Protein AF-A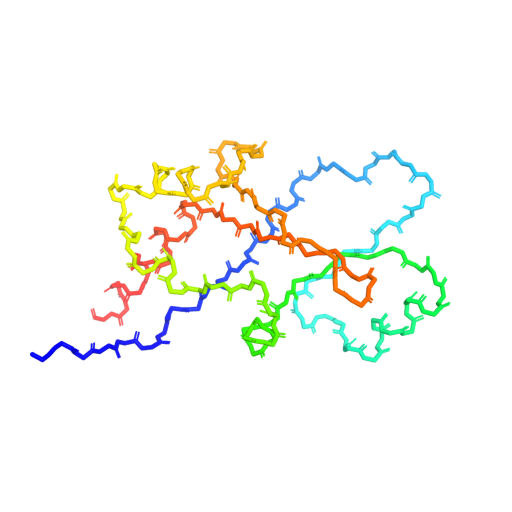0A533MMM5-F1 (afdb_monomer_lite)

Foldseek 3Di:
DDDDDPPPPPPQDPPPPDDPPDDPADEAEDEPPRDDPVRVVVCVVVVHHYDYDDDPVVQVVQPQDDPVLCVPADLVCNVVSVVVVPWDDPDPFKTWDWSQADPNDTDIDIDGSVVSVVVVVVVVVVD

Secondary structure (DSSP, 8-state):
-----------------S---SSSS--EEE-TTSS-HHHHHHHHHTT--EEEPPPTTTSTT-TT--SGGGTT--TTTHHHHHHHTTPEE-SSS-EEEEEEEETTEEEEEEE-HHHHHHHHHHHHTT-

Sequence (127 aa):
MSQFCPTTSYRFTFSLKTSLHYLGIETLVFDRGMVSDDNLKHLELKKYKYITALDKNQIPNLQNINIERFESINEENMTGQILKMGFKKYDDTTYYEKLGTVDGRRYVMIFNPEMLIGQRKSHKDLI

Radius of gyration: 16.57 Å; chains: 1; bounding box: 33×32×56 Å

pLDDT: mean 70.95, std 20.81, range [22.75, 92.06]

Structure (mmCIF, N/CA/C/O backbone):
data_AF-A0A533MMM5-F1
#
_entry.id   AF-A0A533MMM5-F1
#
loop_
_atom_site.group_PDB
_atom_site.id
_atom_site.type_symbol
_atom_site.label_atom_id
_atom_site.label_alt_id
_atom_site.label_comp_id
_atom_site.label_asym_id
_atom_site.label_entity_id
_atom_site.label_seq_id
_atom_site.pdbx_PDB_ins_code
_atom_site.Cartn_x
_atom_site.Cartn_y
_atom_site.Cartn_z
_atom_site.occupancy
_atom_site.B_iso_or_equiv
_atom_site.auth_seq_id
_atom_site.auth_comp_id
_atom_site.auth_asym_id
_atom_site.auth_atom_id
_atom_site.pdbx_PDB_model_num
ATOM 1 N N . MET A 1 1 ? -6.815 -7.792 -35.552 1.00 27.12 1 MET A N 1
ATOM 2 C CA . MET A 1 1 ? -7.708 -8.079 -34.410 1.00 27.12 1 MET A CA 1
ATOM 3 C C . MET A 1 1 ? -6.929 -8.963 -33.451 1.00 27.12 1 MET A C 1
ATOM 5 O O . MET A 1 1 ? -6.798 -10.144 -33.735 1.00 27.12 1 MET A O 1
ATOM 9 N N . SER A 1 2 ? -6.292 -8.398 -32.419 1.00 24.19 2 SER A N 1
ATOM 10 C CA . SER A 1 2 ? -5.591 -9.205 -31.413 1.00 24.19 2 SER A CA 1
ATOM 11 C C . SER A 1 2 ? -6.516 -9.445 -30.225 1.00 24.19 2 SER A C 1
ATOM 13 O O . SER A 1 2 ? -7.173 -8.541 -29.714 1.00 24.19 2 SER A O 1
ATOM 15 N N . GLN A 1 3 ? -6.616 -10.715 -29.864 1.00 22.75 3 GLN A N 1
ATOM 16 C CA . GLN A 1 3 ? -7.469 -11.246 -28.820 1.00 22.75 3 GLN A CA 1
ATOM 17 C C . GLN A 1 3 ? -6.829 -10.899 -27.470 1.00 22.75 3 GLN A C 1
ATOM 19 O O . GLN A 1 3 ? -5.732 -11.354 -27.150 1.00 22.75 3 GLN A O 1
ATOM 24 N N . PHE A 1 4 ? -7.480 -10.014 -26.720 1.00 24.86 4 PHE A N 1
ATOM 25 C CA . PHE A 1 4 ? -7.051 -9.578 -25.395 1.00 24.86 4 PHE A CA 1
ATOM 26 C C . PHE A 1 4 ? -7.236 -10.748 -24.418 1.00 24.86 4 PHE A C 1
ATOM 28 O O . PHE A 1 4 ? -8.361 -11.191 -24.196 1.00 24.86 4 PHE A O 1
ATOM 35 N N . CYS A 1 5 ? -6.143 -11.282 -23.870 1.00 23.19 5 CYS A N 1
ATOM 36 C CA . CYS A 1 5 ? -6.184 -12.343 -22.864 1.00 23.19 5 CYS A CA 1
ATOM 37 C C . CYS A 1 5 ? -6.379 -11.689 -21.476 1.00 23.19 5 CYS A C 1
ATOM 39 O O . CYS A 1 5 ? -5.487 -10.971 -21.019 1.00 23.19 5 CYS A O 1
ATOM 41 N N . PRO A 1 6 ? -7.529 -11.859 -20.796 1.00 26.17 6 PRO A N 1
ATOM 42 C CA . PRO A 1 6 ? -7.920 -11.042 -19.638 1.00 26.17 6 PRO A CA 1
ATOM 43 C C . PRO A 1 6 ? -7.293 -11.487 -18.295 1.00 26.17 6 PRO A C 1
ATOM 45 O O . PRO A 1 6 ? -7.747 -11.085 -17.219 1.00 26.17 6 PRO A O 1
ATOM 48 N N . THR A 1 7 ? -6.236 -12.300 -18.324 1.00 25.23 7 THR A N 1
ATOM 49 C CA . THR A 1 7 ? -5.626 -12.959 -17.153 1.00 25.23 7 THR A CA 1
ATOM 50 C C . THR A 1 7 ? -4.419 -12.236 -16.548 1.00 25.23 7 THR A C 1
ATOM 52 O O . THR A 1 7 ? -3.606 -12.858 -15.867 1.00 25.23 7 THR A O 1
ATOM 55 N N . THR A 1 8 ? -4.304 -10.913 -16.690 1.00 30.28 8 THR A N 1
ATOM 56 C CA . THR A 1 8 ? -3.342 -10.144 -15.879 1.00 30.28 8 THR A CA 1
ATOM 57 C C . THR A 1 8 ? -3.905 -9.991 -14.467 1.00 30.28 8 THR A C 1
ATOM 59 O O . THR A 1 8 ? -4.628 -9.049 -14.131 1.00 30.28 8 THR A O 1
ATOM 62 N N . SER A 1 9 ? -3.644 -10.991 -13.631 1.00 27.67 9 SER A N 1
ATOM 63 C CA . SER A 1 9 ? -3.889 -10.909 -12.199 1.00 27.67 9 SER A CA 1
ATOM 64 C C . SER A 1 9 ? -2.789 -10.032 -11.606 1.00 27.67 9 SER A C 1
ATOM 66 O O . SER A 1 9 ? -1.682 -10.511 -11.391 1.00 27.67 9 SER A O 1
ATOM 68 N N . TYR A 1 10 ? -3.070 -8.747 -11.369 1.00 34.56 10 TYR A N 1
ATOM 69 C CA . TYR A 1 10 ? -2.180 -7.871 -10.603 1.00 34.56 10 TYR A CA 1
ATOM 70 C C . TYR A 1 10 ? -2.053 -8.442 -9.188 1.00 34.56 10 TYR A C 1
ATOM 72 O O . TYR A 1 10 ? -2.866 -8.172 -8.305 1.00 34.56 10 TYR A O 1
ATOM 80 N N . ARG A 1 11 ? -1.075 -9.323 -8.977 1.00 29.41 11 ARG A N 1
ATOM 81 C CA . ARG A 1 11 ? -0.768 -9.861 -7.654 1.00 29.41 11 ARG A CA 1
ATOM 82 C C . ARG A 1 11 ? 0.045 -8.789 -6.938 1.00 29.41 11 ARG A C 1
ATOM 84 O O . ARG A 1 11 ? 1.268 -8.747 -7.065 1.00 29.41 11 ARG A O 1
ATOM 91 N N . PHE A 1 12 ? -0.649 -7.896 -6.234 1.00 34.09 12 PHE A N 1
ATOM 92 C CA . PHE A 1 12 ? -0.048 -6.959 -5.286 1.00 34.09 12 PHE A CA 1
ATOM 93 C C . PHE A 1 12 ? 0.564 -7.770 -4.149 1.00 34.09 12 PHE A C 1
ATOM 95 O O . PHE A 1 12 ? -0.076 -8.051 -3.141 1.00 34.09 12 PHE A O 1
ATOM 102 N N . THR A 1 13 ? 1.789 -8.235 -4.355 1.00 28.78 13 THR A N 1
ATOM 103 C CA . THR A 1 13 ? 2.500 -9.012 -3.348 1.00 28.78 13 THR A CA 1
ATOM 104 C C . THR A 1 13 ? 3.262 -8.003 -2.513 1.00 28.78 13 THR A C 1
ATOM 106 O O . THR A 1 13 ? 4.254 -7.426 -2.955 1.00 28.78 13 THR A O 1
ATOM 109 N N . PHE A 1 14 ? 2.737 -7.711 -1.328 1.00 33.12 14 PHE A N 1
ATOM 110 C CA . PHE A 1 14 ? 3.430 -6.878 -0.359 1.00 33.12 14 PHE A CA 1
ATOM 111 C C . PHE A 1 14 ? 4.605 -7.687 0.200 1.00 33.12 14 PHE A C 1
ATOM 113 O O . PHE A 1 14 ? 4.434 -8.512 1.093 1.00 33.12 14 PHE A O 1
ATOM 120 N N . SER A 1 15 ? 5.812 -7.445 -0.313 1.00 29.55 15 SER A N 1
ATOM 121 C CA . SER A 1 15 ? 7.041 -7.828 0.386 1.00 29.55 15 SER A CA 1
ATOM 122 C C . SER A 1 15 ? 7.255 -6.846 1.540 1.00 29.55 15 SER A C 1
ATOM 124 O O . SER A 1 15 ? 8.007 -5.882 1.434 1.00 29.55 15 SER A O 1
ATOM 126 N N . LEU A 1 16 ? 6.544 -7.045 2.652 1.00 36.72 16 LEU A N 1
ATOM 127 C CA . LEU A 1 16 ? 6.821 -6.341 3.907 1.00 36.72 16 LEU A CA 1
ATOM 128 C C . LEU A 1 16 ? 8.000 -7.031 4.600 1.00 36.72 16 LEU A C 1
ATOM 130 O O . LEU A 1 16 ? 7.846 -7.696 5.625 1.00 36.72 16 LEU A O 1
ATOM 134 N N . LYS A 1 17 ? 9.203 -6.890 4.033 1.00 32.41 17 LYS A N 1
ATOM 135 C CA . LYS A 1 17 ? 10.421 -7.246 4.760 1.00 32.41 17 LYS A CA 1
ATOM 136 C C . LYS A 1 17 ? 10.660 -6.175 5.828 1.00 32.41 17 LYS A C 1
ATOM 138 O O . LYS A 1 17 ? 11.147 -5.089 5.546 1.00 32.41 17 LYS A O 1
ATOM 143 N N . THR A 1 18 ? 10.284 -6.515 7.061 1.00 40.88 18 THR A N 1
ATOM 144 C CA . THR A 1 18 ? 10.910 -6.040 8.308 1.00 40.88 18 THR A CA 1
ATOM 145 C C . THR A 1 18 ? 11.109 -4.526 8.443 1.00 40.88 18 THR A C 1
ATOM 147 O O . THR A 1 18 ? 12.218 -4.026 8.306 1.00 40.88 18 THR A O 1
ATOM 150 N N . SER A 1 19 ? 10.058 -3.804 8.837 1.00 35.44 19 SER A N 1
ATOM 151 C CA . SER A 1 19 ? 10.206 -2.555 9.604 1.00 35.44 19 SER A CA 1
ATOM 152 C C . SER A 1 19 ? 8.916 -2.234 10.366 1.00 35.44 19 SER A C 1
ATOM 154 O O . SER A 1 19 ? 8.248 -1.238 10.103 1.00 35.44 19 SER A O 1
ATOM 156 N N . LEU A 1 20 ? 8.526 -3.115 11.288 1.00 39.03 20 LEU A N 1
ATOM 157 C CA . LEU A 1 20 ? 7.364 -2.925 12.169 1.00 39.03 20 LEU A CA 1
ATOM 158 C C . LEU A 1 20 ? 7.684 -3.309 13.622 1.00 39.03 20 LEU A C 1
ATOM 160 O O . LEU A 1 20 ? 6.834 -3.787 14.361 1.00 39.03 20 LEU A O 1
ATOM 164 N N . HIS A 1 21 ? 8.926 -3.070 14.040 1.00 35.47 21 HIS A N 1
ATOM 165 C CA . HIS A 1 21 ? 9.264 -2.932 15.453 1.00 35.47 21 HIS A CA 1
ATOM 166 C C . HIS A 1 21 ? 9.475 -1.444 15.744 1.00 35.47 21 HIS A C 1
ATOM 168 O O . HIS A 1 21 ? 10.038 -0.736 14.915 1.00 35.47 21 HIS A O 1
ATOM 174 N N . TYR A 1 22 ? 9.036 -1.008 16.925 1.00 35.19 22 TYR A N 1
ATOM 175 C CA . TYR A 1 22 ? 9.100 0.354 17.475 1.00 35.19 22 TYR A CA 1
ATOM 176 C C . TYR A 1 22 ? 7.957 1.293 17.093 1.00 35.19 22 TYR A C 1
ATOM 178 O O . TYR A 1 22 ? 8.109 2.186 16.274 1.00 35.19 22 TYR A O 1
ATOM 186 N N . LEU A 1 23 ? 6.818 1.090 17.755 1.00 37.47 23 LEU A N 1
ATOM 187 C CA . LEU A 1 23 ? 5.928 2.079 18.388 1.00 37.47 23 LEU A CA 1
ATOM 188 C C . LEU A 1 23 ? 4.832 1.216 19.036 1.00 37.47 23 LEU A C 1
ATOM 190 O O . LEU A 1 23 ? 4.307 0.354 18.347 1.00 37.47 23 LEU A O 1
ATOM 194 N N . GLY A 1 24 ? 4.539 1.362 20.333 1.00 44.38 24 GLY A N 1
ATOM 195 C CA . GLY A 1 24 ? 3.716 0.440 21.153 1.00 44.38 24 GLY A CA 1
ATOM 196 C C . GLY A 1 24 ? 2.225 0.316 20.788 1.00 44.38 24 GLY A C 1
ATOM 197 O O . GLY A 1 24 ? 1.365 0.373 21.658 1.00 44.38 24 GLY A O 1
ATOM 198 N N . ILE A 1 25 ? 1.918 0.179 19.501 1.00 52.44 25 ILE A N 1
ATOM 199 C CA . ILE A 1 25 ? 0.623 -0.108 18.902 1.00 52.44 25 ILE A CA 1
ATOM 200 C C . ILE A 1 25 ? 0.900 -1.193 17.859 1.00 52.44 25 ILE A C 1
ATOM 202 O O . ILE A 1 25 ? 1.434 -0.902 16.786 1.00 52.44 25 ILE A O 1
ATOM 206 N N . GLU A 1 26 ? 0.571 -2.443 18.176 1.00 71.31 26 GLU A N 1
ATOM 207 C CA . GLU A 1 26 ? 0.699 -3.551 17.230 1.00 71.31 26 GLU A CA 1
ATOM 208 C C . GLU A 1 26 ? -0.178 -3.260 16.006 1.00 71.31 26 GLU A C 1
ATOM 210 O O . GLU A 1 26 ? -1.400 -3.134 16.099 1.00 71.31 26 GLU A O 1
ATOM 215 N N . THR A 1 27 ? 0.459 -3.066 14.852 1.00 79.56 27 THR A N 1
ATOM 216 C CA . THR A 1 27 ? -0.258 -2.947 13.582 1.00 79.56 27 THR A CA 1
ATOM 217 C C . THR A 1 27 ? -0.464 -4.349 13.043 1.00 79.56 27 THR A C 1
ATOM 219 O O . THR A 1 27 ? 0.504 -5.060 12.781 1.00 79.56 27 THR A O 1
ATOM 222 N N . LEU A 1 28 ? -1.723 -4.740 12.878 1.00 83.25 28 LEU A N 1
ATOM 223 C CA . LEU A 1 28 ? -2.082 -6.051 12.353 1.00 83.25 28 LEU A CA 1
ATOM 224 C C . LEU A 1 28 ? -1.846 -6.078 10.842 1.00 83.25 28 LEU A C 1
ATOM 226 O O . LEU A 1 28 ? -2.220 -5.143 10.136 1.00 83.25 28 LEU A O 1
ATOM 230 N N . VAL A 1 29 ? -1.238 -7.139 10.329 1.00 83.19 29 VAL A N 1
ATOM 231 C CA . VAL A 1 29 ? -1.011 -7.303 8.890 1.00 83.19 29 VAL A CA 1
ATOM 232 C C . VAL A 1 29 ? -1.712 -8.575 8.448 1.00 83.19 29 VAL A C 1
ATOM 234 O O . VAL A 1 29 ? -1.406 -9.655 8.949 1.00 83.19 29 VAL A O 1
ATOM 237 N N . PHE A 1 30 ? -2.664 -8.437 7.530 1.00 80.69 30 PHE A N 1
ATOM 238 C CA . PHE A 1 30 ? -3.431 -9.552 6.987 1.00 80.69 30 PHE A CA 1
ATOM 239 C C . PHE A 1 30 ? -3.106 -9.731 5.513 1.00 80.69 30 PHE A C 1
ATOM 241 O O . PHE A 1 30 ? -3.214 -8.777 4.735 1.00 80.69 30 PHE A O 1
ATOM 248 N N . ASP A 1 31 ? -2.770 -10.960 5.123 1.00 79.94 31 ASP A N 1
ATOM 249 C CA . ASP A 1 31 ? -2.778 -11.314 3.709 1.00 79.94 31 ASP A CA 1
ATOM 250 C C . ASP A 1 31 ? -4.219 -11.299 3.173 1.00 79.94 31 ASP A C 1
ATOM 252 O O . ASP A 1 31 ? -5.204 -11.400 3.922 1.00 79.94 31 ASP A O 1
ATOM 256 N N . ARG A 1 32 ? -4.354 -11.154 1.857 1.00 71.38 32 ARG A N 1
ATOM 257 C CA . ARG A 1 32 ? -5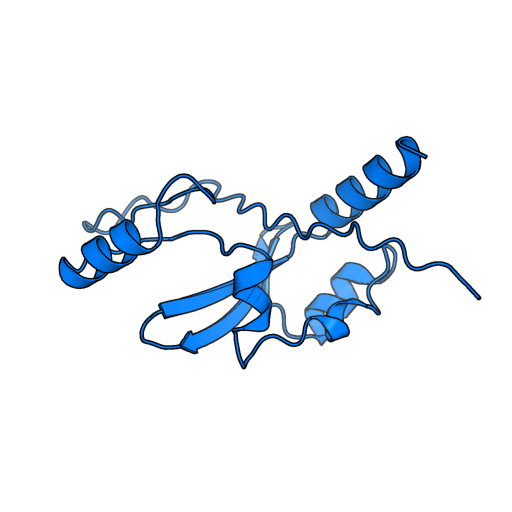.654 -11.108 1.194 1.00 71.38 32 ARG A CA 1
ATOM 258 C C . ARG A 1 32 ? -6.398 -12.428 1.410 1.00 71.38 32 ARG A C 1
ATOM 260 O O . ARG A 1 32 ? -5.887 -13.498 1.097 1.00 71.38 32 ARG A O 1
ATOM 267 N N . GLY A 1 33 ? -7.640 -12.339 1.890 1.00 72.06 33 GLY A N 1
ATOM 268 C CA . GLY A 1 33 ? -8.505 -13.499 2.143 1.00 72.06 33 GLY A CA 1
ATOM 269 C C . GLY A 1 33 ? -8.344 -14.138 3.527 1.00 72.06 33 GLY A C 1
ATOM 270 O O . GLY A 1 33 ? -9.086 -15.063 3.842 1.00 72.06 33 GLY A O 1
ATOM 271 N N . MET A 1 34 ? -7.435 -13.639 4.375 1.00 79.31 34 MET A N 1
ATOM 272 C CA . MET A 1 34 ? -7.319 -14.104 5.767 1.00 79.31 34 MET A CA 1
ATOM 273 C C . MET A 1 34 ? -8.386 -13.516 6.699 1.00 79.31 34 MET A C 1
ATOM 275 O O . MET A 1 34 ? -8.657 -14.075 7.759 1.00 79.31 34 MET A O 1
ATOM 279 N N . VAL A 1 35 ? -8.967 -12.372 6.335 1.00 81.94 35 VAL A N 1
ATOM 280 C CA . VAL A 1 35 ? -9.920 -11.624 7.158 1.00 81.94 35 VAL A CA 1
ATOM 281 C C . VAL A 1 35 ? -11.072 -11.131 6.286 1.00 81.94 35 VAL A C 1
ATOM 283 O O . VAL A 1 35 ? -10.855 -10.668 5.169 1.00 81.94 35 VAL A O 1
ATOM 286 N N . SER A 1 36 ? -12.302 -11.270 6.779 1.00 85.00 36 SER A N 1
ATOM 287 C CA . SER A 1 36 ? -13.500 -10.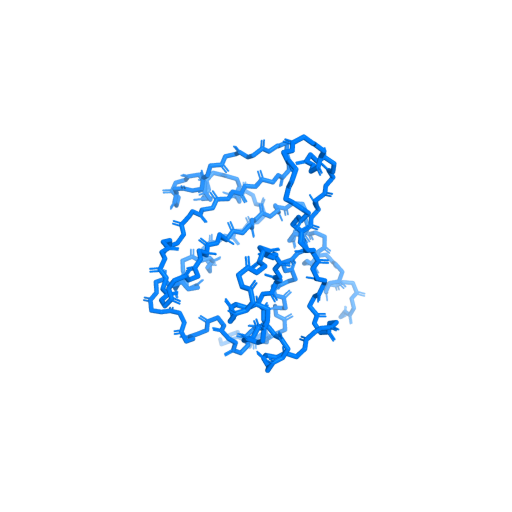783 6.093 1.00 85.00 36 SER A CA 1
ATOM 288 C C . SER A 1 36 ? -13.664 -9.269 6.258 1.00 85.00 36 SER A C 1
ATOM 290 O O . SER A 1 36 ? -13.195 -8.684 7.238 1.00 85.00 36 SER A O 1
ATOM 292 N N . ASP A 1 37 ? -14.409 -8.638 5.348 1.00 84.19 37 ASP A N 1
ATOM 293 C CA . ASP A 1 37 ? -14.727 -7.207 5.432 1.00 84.19 37 ASP A CA 1
ATOM 294 C C . ASP A 1 37 ? -15.451 -6.840 6.741 1.00 84.19 37 ASP A C 1
ATOM 296 O O . ASP A 1 37 ? -15.219 -5.769 7.303 1.00 84.19 37 ASP A O 1
ATOM 300 N N . ASP A 1 38 ? -16.295 -7.729 7.269 1.00 87.12 38 ASP A N 1
ATOM 301 C CA . ASP A 1 38 ? -17.000 -7.495 8.534 1.00 87.12 38 ASP A CA 1
ATOM 302 C C . ASP A 1 38 ? -16.057 -7.539 9.741 1.00 87.12 38 ASP A C 1
ATOM 304 O O . ASP A 1 38 ? -16.172 -6.715 10.653 1.00 87.12 38 ASP A O 1
ATOM 308 N N . ASN A 1 39 ? -15.056 -8.422 9.721 1.00 88.19 39 ASN A N 1
ATOM 309 C CA . ASN A 1 39 ? -14.021 -8.441 10.748 1.00 88.19 39 ASN A CA 1
ATOM 310 C C . ASN A 1 39 ? -13.153 -7.175 10.679 1.00 88.19 39 ASN A C 1
ATOM 312 O O . ASN A 1 39 ? -12.808 -6.619 11.723 1.00 88.19 39 ASN A O 1
ATOM 316 N N . LEU A 1 40 ? -12.843 -6.679 9.476 1.00 86.19 40 LEU A N 1
ATOM 317 C CA . LEU A 1 40 ? -12.123 -5.414 9.301 1.00 86.19 40 LEU A CA 1
ATOM 318 C C . LEU A 1 40 ? -12.908 -4.228 9.879 1.00 86.19 40 LEU A C 1
ATOM 320 O O . LEU A 1 40 ? -12.344 -3.442 10.639 1.00 86.19 40 LEU A O 1
ATOM 324 N N . LYS A 1 41 ? -14.220 -4.137 9.617 1.00 88.31 41 LYS A N 1
ATOM 325 C CA . LYS A 1 41 ? -15.087 -3.110 10.232 1.00 88.31 41 LYS A CA 1
ATOM 326 C C . LYS A 1 41 ? -15.068 -3.193 11.760 1.00 88.31 41 LYS A C 1
ATOM 328 O O . LYS A 1 41 ? -15.002 -2.172 12.443 1.00 88.31 41 LYS A O 1
ATOM 333 N N . HIS A 1 42 ? -15.084 -4.404 12.321 1.00 87.81 42 HIS A N 1
ATOM 334 C CA . HIS A 1 42 ? -15.002 -4.597 13.773 1.00 87.81 42 HIS A CA 1
ATOM 335 C C . HIS A 1 42 ? -13.677 -4.095 14.363 1.00 87.81 42 HIS A C 1
ATOM 337 O O . HIS A 1 42 ? -13.665 -3.482 15.434 1.00 87.81 42 HIS A O 1
ATOM 343 N N . LEU A 1 43 ? -12.561 -4.303 13.657 1.00 87.56 43 LEU A N 1
ATOM 344 C CA . LEU A 1 43 ? -11.255 -3.759 14.045 1.00 87.56 43 LEU A CA 1
ATOM 345 C C . LEU A 1 43 ? -11.253 -2.223 14.035 1.00 87.56 43 LEU A C 1
ATOM 347 O O . LEU A 1 43 ? -10.710 -1.609 14.956 1.00 87.56 43 LEU A O 1
ATOM 351 N N . GLU A 1 44 ? -11.906 -1.603 13.050 1.00 88.19 44 GLU A N 1
ATOM 352 C CA . GLU A 1 44 ? -12.042 -0.142 12.942 1.00 88.19 44 GLU A CA 1
ATOM 353 C C . GLU A 1 44 ? -12.856 0.451 14.094 1.00 88.19 44 GLU A C 1
ATOM 355 O O . GLU A 1 44 ? -12.454 1.462 14.683 1.00 88.19 44 GLU A O 1
ATOM 360 N N . LEU A 1 45 ? -13.965 -0.199 14.469 1.00 89.25 45 LEU A N 1
ATOM 361 C CA . LEU A 1 45 ? -14.779 0.189 15.626 1.00 89.25 45 LEU A CA 1
ATOM 362 C C . LEU A 1 45 ? -13.962 0.148 16.922 1.00 89.25 45 LEU A C 1
ATOM 364 O O . LEU A 1 45 ? -14.039 1.069 17.737 1.00 89.25 45 LEU A O 1
ATOM 368 N N . LYS A 1 46 ? -13.120 -0.878 17.071 1.00 87.94 46 LYS A N 1
ATOM 369 C CA . LYS A 1 46 ? -12.210 -1.053 18.211 1.00 87.94 46 LYS A CA 1
ATOM 370 C C . LYS A 1 46 ? -10.914 -0.237 18.120 1.00 87.94 46 LYS A C 1
ATOM 372 O O . LYS A 1 46 ? -10.074 -0.347 19.007 1.00 87.94 46 LYS A O 1
ATOM 377 N N . LYS A 1 47 ? -10.755 0.597 17.085 1.00 87.12 47 LYS A N 1
ATOM 378 C CA . LYS A 1 47 ? -9.589 1.474 16.864 1.00 87.12 47 LYS A CA 1
ATOM 379 C C . LYS A 1 47 ? -8.254 0.732 16.701 1.00 87.12 47 LYS A C 1
ATOM 381 O O . LYS A 1 47 ? -7.195 1.321 16.928 1.00 87.12 47 LYS A O 1
ATOM 386 N N . TYR A 1 48 ? -8.285 -0.523 16.252 1.00 85.62 48 TYR A N 1
ATOM 387 C CA . TYR A 1 48 ? -7.069 -1.226 15.845 1.00 85.62 48 TYR A CA 1
ATOM 388 C C . TYR A 1 48 ? -6.520 -0.646 14.541 1.00 85.62 48 TYR A C 1
ATOM 390 O O . TYR A 1 48 ? -7.265 -0.246 13.646 1.00 85.62 48 TYR A O 1
ATOM 398 N N . LYS A 1 49 ? -5.191 -0.634 14.422 1.00 85.75 49 LYS A N 1
ATOM 399 C CA . LYS A 1 49 ? -4.497 -0.302 13.175 1.00 85.75 49 LYS A CA 1
ATOM 400 C C . LYS A 1 49 ? -4.194 -1.591 12.429 1.00 85.75 49 LYS A C 1
ATOM 402 O O . LYS A 1 49 ? -3.669 -2.529 13.023 1.00 85.75 49 LYS A O 1
ATOM 407 N N . TYR A 1 50 ? -4.489 -1.619 11.135 1.00 87.00 50 TYR A N 1
ATOM 408 C CA . TYR A 1 50 ? -4.190 -2.772 10.300 1.00 87.00 50 TYR A CA 1
ATOM 409 C C . TYR A 1 50 ? -3.753 -2.381 8.886 1.00 87.00 50 TYR A C 1
ATOM 411 O O . TYR A 1 50 ? -3.972 -1.254 8.434 1.00 87.00 50 TYR A O 1
ATOM 419 N N . ILE A 1 51 ? -3.125 -3.336 8.206 1.00 88.12 51 ILE A N 1
ATOM 420 C CA . ILE A 1 51 ? -2.761 -3.305 6.792 1.00 88.12 51 ILE A CA 1
ATOM 421 C C . ILE A 1 51 ? -3.326 -4.575 6.157 1.00 88.12 51 ILE A C 1
ATOM 423 O O . ILE A 1 51 ? -3.157 -5.671 6.690 1.00 88.12 51 ILE A O 1
ATOM 427 N N . THR A 1 52 ? -3.997 -4.431 5.020 1.00 87.50 52 THR A N 1
ATOM 428 C CA . THR A 1 52 ? -4.467 -5.560 4.216 1.00 87.50 52 THR A CA 1
ATOM 429 C C . THR A 1 52 ? -4.428 -5.199 2.736 1.00 87.50 52 THR A C 1
ATOM 431 O O . THR A 1 52 ? -4.497 -4.020 2.379 1.00 87.50 52 THR A O 1
ATOM 434 N N . ALA A 1 53 ? -4.275 -6.205 1.881 1.00 84.75 53 ALA A N 1
ATOM 435 C CA . ALA A 1 53 ? -4.328 -6.034 0.437 1.00 84.75 53 ALA A CA 1
ATOM 436 C C . ALA A 1 53 ? -5.781 -6.079 -0.059 1.00 84.75 53 ALA A C 1
ATOM 438 O O . ALA A 1 53 ? -6.586 -6.877 0.417 1.00 84.75 53 ALA A O 1
ATOM 439 N N . LEU A 1 54 ? -6.101 -5.237 -1.043 1.00 80.81 54 LEU A N 1
ATOM 440 C CA . LEU A 1 54 ? -7.407 -5.238 -1.702 1.00 80.81 54 LEU A CA 1
ATOM 441 C C . LEU A 1 54 ? -7.517 -6.355 -2.736 1.00 80.81 54 LEU A C 1
ATOM 443 O O . LEU A 1 54 ? -6.536 -6.708 -3.398 1.00 80.81 54 LEU A O 1
ATOM 447 N N . ASP A 1 55 ? -8.735 -6.852 -2.924 1.00 74.94 55 ASP A N 1
ATOM 448 C CA . ASP A 1 55 ? -9.066 -7.758 -4.019 1.00 74.94 55 ASP A CA 1
ATOM 449 C C . ASP A 1 55 ? -9.362 -6.983 -5.321 1.00 74.94 55 ASP A C 1
ATOM 451 O O . ASP A 1 55 ? -9.754 -5.815 -5.307 1.00 74.94 55 ASP A O 1
ATOM 455 N N . LYS A 1 56 ? -9.173 -7.629 -6.477 1.00 70.94 56 LYS A N 1
ATOM 456 C CA . LYS A 1 56 ? -9.316 -7.036 -7.816 1.00 70.94 56 LYS A CA 1
ATOM 457 C C . LYS A 1 56 ? -10.700 -6.434 -8.037 1.00 70.94 56 LYS A C 1
ATOM 459 O O . LYS A 1 56 ? -10.803 -5.420 -8.710 1.00 70.94 56 LYS A O 1
ATOM 464 N N . ASN A 1 57 ? -11.751 -7.033 -7.485 1.00 72.75 57 ASN A N 1
ATOM 465 C CA . ASN A 1 57 ? -13.118 -6.506 -7.559 1.00 72.75 57 ASN A CA 1
ATOM 466 C C . ASN A 1 57 ? -13.346 -5.269 -6.666 1.00 72.75 57 ASN A C 1
ATOM 468 O O . ASN A 1 57 ? -14.292 -4.526 -6.906 1.00 72.75 57 ASN A O 1
ATOM 472 N N . GLN A 1 58 ? -12.487 -5.021 -5.673 1.00 72.69 58 GLN A N 1
ATOM 473 C CA . GLN A 1 58 ? -12.549 -3.841 -4.806 1.00 72.69 58 GLN A CA 1
ATOM 474 C C . GLN A 1 58 ? -11.809 -2.634 -5.410 1.00 72.69 58 GLN A C 1
ATOM 476 O O . GLN A 1 58 ? -12.116 -1.498 -5.058 1.00 72.69 58 GLN A O 1
ATOM 481 N N . ILE A 1 59 ? -10.869 -2.856 -6.339 1.00 72.25 59 ILE A N 1
ATOM 482 C CA . ILE A 1 59 ? -10.072 -1.793 -6.980 1.00 72.25 59 ILE A CA 1
ATOM 483 C C . ILE A 1 59 ? -10.931 -0.848 -7.848 1.00 72.25 59 ILE A C 1
ATOM 485 O O . ILE A 1 59 ? -10.783 0.360 -7.677 1.00 72.25 59 ILE A O 1
ATOM 489 N N . PRO A 1 60 ? -11.847 -1.320 -8.727 1.00 66.25 60 PRO A N 1
ATOM 490 C CA . PRO A 1 60 ? -12.679 -0.444 -9.561 1.00 66.25 60 PRO A CA 1
ATOM 491 C C . PRO A 1 60 ? -13.576 0.510 -8.769 1.00 66.25 60 PRO A C 1
ATOM 493 O O . PRO A 1 60 ? -13.948 1.563 -9.272 1.00 66.25 60 PRO A O 1
ATOM 496 N N . ASN A 1 61 ? -13.912 0.158 -7.525 1.00 65.75 61 ASN A N 1
ATOM 497 C CA . ASN A 1 61 ? -14.734 0.996 -6.653 1.00 65.75 61 ASN A CA 1
ATOM 498 C C . ASN A 1 61 ? -13.944 2.162 -6.034 1.00 65.75 61 ASN A C 1
ATOM 500 O O . ASN A 1 61 ? -14.528 3.024 -5.376 1.00 65.75 61 ASN A O 1
ATOM 504 N N . LEU A 1 62 ? -12.622 2.214 -6.230 1.00 70.31 62 LEU A N 1
ATOM 505 C CA . LEU A 1 62 ? -11.794 3.323 -5.777 1.00 70.31 62 LEU A CA 1
ATOM 506 C C . LEU A 1 62 ? -11.801 4.432 -6.828 1.00 70.31 62 LEU A C 1
ATOM 508 O O . LEU A 1 62 ? -11.144 4.328 -7.860 1.00 70.31 62 LEU A O 1
ATOM 512 N N . GLN A 1 63 ? -12.487 5.535 -6.515 1.00 64.75 63 GLN A N 1
ATOM 513 C CA . GLN A 1 63 ? -12.634 6.709 -7.394 1.00 64.75 63 GLN A CA 1
ATOM 514 C C . GLN A 1 63 ? -11.298 7.300 -7.888 1.00 64.75 63 GLN A C 1
ATOM 516 O O . GLN A 1 63 ? -11.273 8.010 -8.888 1.00 64.75 63 GLN A O 1
ATOM 521 N N . ASN A 1 64 ? -10.183 6.987 -7.219 1.00 67.44 64 ASN A N 1
ATOM 522 C CA . ASN A 1 64 ? -8.866 7.567 -7.487 1.00 67.44 64 ASN A CA 1
ATOM 523 C C . ASN A 1 64 ? -7.904 6.630 -8.239 1.00 67.44 64 ASN A C 1
ATOM 525 O O . ASN A 1 64 ? -6.726 6.969 -8.371 1.00 67.44 64 ASN A O 1
ATOM 529 N N . ILE A 1 65 ? -8.344 5.453 -8.702 1.00 71.69 65 ILE A N 1
ATOM 530 C CA . ILE A 1 65 ? -7.466 4.512 -9.416 1.00 71.69 65 ILE A CA 1
ATOM 531 C C . ILE A 1 65 ? -7.853 4.429 -10.889 1.00 71.69 65 ILE A C 1
ATOM 533 O O . ILE A 1 65 ? -8.810 3.759 -11.260 1.00 71.69 65 ILE A O 1
ATOM 537 N N . ASN A 1 66 ? -7.032 5.037 -11.744 1.00 74.69 66 ASN A N 1
ATOM 538 C CA . ASN A 1 66 ? -7.052 4.770 -13.177 1.00 74.69 66 ASN A CA 1
ATOM 539 C C . ASN A 1 66 ? -6.071 3.628 -13.501 1.00 74.69 66 ASN A C 1
ATOM 541 O O . ASN A 1 66 ? -4.859 3.848 -13.513 1.00 74.69 66 ASN A O 1
ATOM 545 N N . ILE A 1 67 ? -6.585 2.417 -13.743 1.00 72.88 67 ILE A N 1
ATOM 546 C CA . ILE A 1 67 ? -5.767 1.235 -14.081 1.00 72.88 67 ILE A CA 1
ATOM 547 C C . ILE A 1 67 ? -5.235 1.320 -15.524 1.00 72.88 67 ILE A C 1
ATOM 549 O O . ILE A 1 67 ? -4.150 0.811 -15.808 1.00 72.88 67 ILE A O 1
ATOM 553 N N . GLU A 1 68 ? -5.931 2.020 -16.422 1.00 76.00 68 GLU A N 1
ATOM 554 C CA . GLU A 1 68 ? -5.566 2.135 -17.845 1.00 76.00 68 GLU A CA 1
ATOM 555 C C . GLU A 1 68 ? -4.200 2.811 -18.036 1.00 76.00 68 GLU A C 1
ATOM 557 O O . GLU A 1 68 ? -3.473 2.526 -18.986 1.00 76.00 68 GLU A O 1
ATOM 562 N N . ARG A 1 69 ? -3.759 3.633 -17.070 1.00 77.50 69 ARG A N 1
ATOM 563 C CA . ARG A 1 69 ? -2.414 4.240 -17.091 1.00 77.50 69 ARG A CA 1
ATOM 564 C C . ARG A 1 69 ? -1.295 3.193 -17.178 1.00 77.50 69 ARG A C 1
ATOM 566 O O . ARG A 1 69 ? -0.225 3.499 -17.697 1.00 77.50 69 ARG A O 1
ATOM 573 N N . PHE A 1 70 ? -1.529 1.968 -16.699 1.00 77.69 70 PHE A N 1
ATOM 574 C CA . PHE A 1 70 ? -0.548 0.881 -16.716 1.00 77.69 70 PHE A CA 1
ATOM 575 C C . PHE A 1 70 ? -0.489 0.122 -18.051 1.00 77.69 70 PHE A C 1
ATOM 577 O O . PHE A 1 70 ? 0.426 -0.681 -18.237 1.00 77.69 70 PHE A O 1
ATOM 584 N N . GLU A 1 71 ? -1.408 0.364 -18.991 1.00 74.56 71 GLU A N 1
ATOM 585 C CA . GLU A 1 71 ? -1.447 -0.348 -20.281 1.00 74.56 71 GLU A CA 1
ATOM 586 C C . GLU A 1 71 ? -0.221 -0.060 -21.154 1.00 74.56 71 GLU A C 1
ATOM 588 O O . GLU A 1 71 ? 0.261 -0.931 -21.874 1.00 74.56 71 GLU A O 1
ATOM 593 N N . SER A 1 72 ? 0.340 1.144 -21.035 1.00 71.19 72 SER A N 1
ATOM 594 C CA . SER A 1 72 ? 1.525 1.571 -21.791 1.00 71.19 72 SER A CA 1
ATOM 595 C C . SER A 1 72 ? 2.856 1.014 -21.251 1.00 71.19 72 SER A C 1
ATOM 597 O O . SER A 1 72 ? 3.924 1.294 -21.809 1.00 71.19 72 SER A O 1
ATOM 599 N N . ILE A 1 73 ? 2.822 0.234 -20.164 1.00 80.00 73 ILE A N 1
ATOM 600 C CA . ILE A 1 73 ? 4.017 -0.288 -19.495 1.00 80.00 73 ILE A CA 1
ATOM 601 C C . ILE A 1 73 ? 4.467 -1.613 -20.121 1.00 80.00 73 ILE A C 1
ATOM 603 O O . ILE A 1 73 ? 3.840 -2.669 -19.949 1.00 80.00 73 ILE A O 1
ATOM 607 N N . ASN A 1 74 ? 5.636 -1.586 -20.759 1.00 78.50 74 ASN A N 1
ATOM 608 C CA . ASN A 1 74 ? 6.332 -2.772 -21.254 1.00 78.50 74 ASN A CA 1
ATOM 609 C C . ASN A 1 74 ? 7.576 -3.080 -20.398 1.00 78.50 74 ASN A C 1
ATOM 611 O O . ASN A 1 74 ? 7.896 -2.341 -19.473 1.00 78.50 74 ASN A O 1
ATOM 615 N N . GLU A 1 75 ? 8.230 -4.217 -20.646 1.00 77.38 75 GLU A N 1
ATOM 616 C CA . GLU A 1 75 ? 9.383 -4.665 -19.842 1.00 77.38 75 GLU A CA 1
ATOM 617 C C . GLU A 1 75 ? 10.593 -3.721 -19.969 1.00 77.38 75 GLU A C 1
ATOM 619 O O . GLU A 1 75 ? 11.339 -3.549 -19.011 1.00 77.38 75 GLU A O 1
ATOM 624 N N . GLU A 1 76 ? 10.749 -3.056 -21.115 1.00 79.00 76 GLU A N 1
ATOM 625 C CA . GLU A 1 76 ? 11.910 -2.216 -21.435 1.00 79.00 76 GLU A CA 1
ATOM 626 C C . GLU A 1 76 ? 11.828 -0.818 -20.807 1.00 79.00 76 GLU A C 1
ATOM 628 O O . GLU A 1 76 ? 12.848 -0.223 -20.462 1.00 79.00 76 GLU A O 1
ATOM 633 N N . ASN A 1 77 ? 10.616 -0.278 -20.637 1.00 80.00 77 ASN A N 1
ATOM 634 C CA . ASN A 1 77 ? 10.397 1.091 -20.164 1.00 80.00 77 ASN A CA 1
ATOM 635 C C . ASN A 1 77 ? 9.786 1.183 -18.756 1.00 80.00 77 ASN A C 1
ATOM 637 O O . ASN A 1 77 ? 9.497 2.287 -18.286 1.00 80.00 77 ASN A O 1
ATOM 641 N N . MET A 1 78 ? 9.618 0.046 -18.074 1.00 82.81 78 MET A N 1
ATOM 642 C CA . MET A 1 78 ? 8.798 -0.083 -16.869 1.00 82.81 78 MET A CA 1
ATOM 643 C C . MET A 1 78 ? 9.154 0.909 -15.763 1.00 82.81 78 MET A C 1
ATOM 645 O O . MET A 1 78 ? 8.307 1.694 -15.337 1.00 82.81 78 MET A O 1
ATOM 649 N N . THR A 1 79 ? 10.415 0.920 -15.332 1.00 84.62 79 THR A N 1
ATOM 650 C CA . THR A 1 79 ? 10.882 1.791 -14.244 1.00 84.62 79 THR A CA 1
ATOM 651 C C . THR A 1 79 ? 10.768 3.273 -14.603 1.00 84.62 79 THR A C 1
ATOM 653 O O . THR A 1 79 ? 10.361 4.090 -13.779 1.00 84.62 79 THR A O 1
ATOM 656 N N . GLY A 1 80 ? 11.076 3.637 -15.850 1.00 86.88 80 GLY A N 1
ATOM 657 C CA . GLY A 1 80 ? 10.937 5.016 -16.318 1.00 86.88 80 GLY A CA 1
ATOM 658 C C . GLY A 1 80 ? 9.478 5.479 -16.348 1.00 86.88 80 GLY A C 1
ATOM 659 O O . GLY A 1 80 ? 9.179 6.594 -15.922 1.00 86.88 80 GLY A O 1
ATOM 660 N N . GLN A 1 81 ? 8.566 4.619 -16.810 1.00 86.88 81 GLN A N 1
ATOM 661 C CA . GLN A 1 81 ? 7.127 4.894 -16.874 1.00 86.88 81 GLN A CA 1
ATOM 662 C C . GLN A 1 81 ? 6.527 5.099 -15.478 1.00 86.88 81 GLN A C 1
ATOM 664 O O . GLN A 1 81 ? 5.867 6.110 -15.247 1.00 86.88 81 GLN A O 1
ATOM 669 N N . ILE A 1 82 ? 6.794 4.199 -14.524 1.00 87.94 82 ILE A N 1
ATOM 670 C CA . ILE A 1 82 ? 6.226 4.317 -13.168 1.00 87.94 82 ILE A CA 1
ATOM 671 C C . ILE A 1 82 ? 6.725 5.572 -12.441 1.00 87.94 82 ILE A C 1
ATOM 673 O O . ILE A 1 82 ? 5.948 6.238 -11.757 1.00 87.94 82 ILE A O 1
ATOM 677 N N . LEU A 1 83 ? 7.988 5.962 -12.640 1.00 88.69 83 LEU A N 1
ATOM 678 C CA . LEU A 1 83 ? 8.519 7.207 -12.080 1.00 88.69 83 LEU A CA 1
ATOM 679 C C . LEU A 1 83 ? 7.837 8.437 -12.694 1.00 88.69 83 LEU A C 1
ATOM 681 O O . LEU A 1 83 ? 7.437 9.338 -11.959 1.00 88.69 83 LEU A O 1
ATOM 685 N N . LYS A 1 84 ? 7.630 8.461 -14.021 1.00 89.06 84 LYS A N 1
ATOM 686 C CA . LYS A 1 84 ? 6.870 9.530 -14.705 1.00 89.06 84 LYS A CA 1
ATOM 687 C C . LYS A 1 84 ? 5.414 9.597 -14.251 1.00 89.06 84 LYS A C 1
ATOM 689 O O . LYS A 1 84 ? 4.836 10.676 -14.203 1.00 89.06 84 LYS A O 1
ATOM 694 N N . MET A 1 85 ? 4.841 8.453 -13.897 1.00 86.62 85 MET A N 1
ATOM 695 C CA . MET A 1 85 ? 3.507 8.352 -13.320 1.00 86.62 85 MET A CA 1
ATOM 696 C C . MET A 1 85 ? 3.434 8.909 -11.891 1.00 86.62 85 MET A C 1
ATOM 698 O O . MET A 1 85 ? 2.331 9.115 -11.407 1.00 86.62 85 MET A O 1
ATOM 702 N N . GLY A 1 86 ? 4.559 9.188 -11.227 1.00 88.88 86 GLY A N 1
ATOM 703 C CA . GLY A 1 86 ? 4.585 9.770 -9.881 1.00 88.88 86 GLY A CA 1
ATOM 704 C C . GLY A 1 86 ? 4.818 8.760 -8.758 1.00 88.88 86 GLY A C 1
ATOM 705 O O . GLY A 1 86 ? 4.722 9.122 -7.581 1.00 88.88 8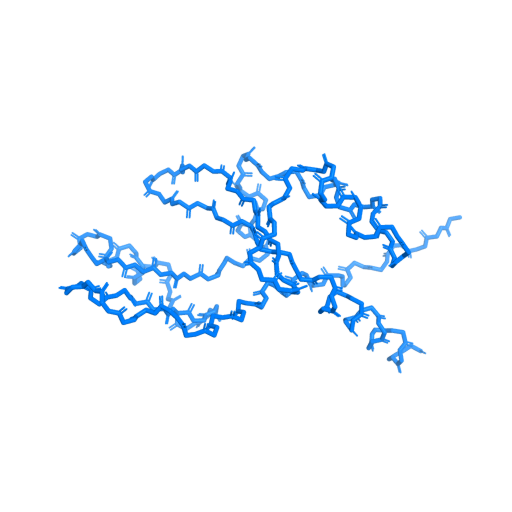6 GLY A O 1
ATOM 706 N N . PHE A 1 87 ? 5.164 7.511 -9.087 1.00 90.94 87 PHE A N 1
ATOM 707 C CA . PHE A 1 87 ? 5.599 6.555 -8.076 1.00 90.94 87 PHE A CA 1
ATOM 708 C C . PHE A 1 87 ? 6.918 6.993 -7.439 1.00 90.94 87 PHE A C 1
ATOM 710 O O . PHE A 1 87 ? 7.831 7.495 -8.096 1.00 90.94 87 PHE A O 1
ATOM 717 N N . LYS A 1 88 ? 7.043 6.732 -6.140 1.00 91.31 88 LYS A N 1
ATOM 718 C CA . LYS A 1 88 ? 8.261 6.945 -5.361 1.00 91.31 88 LYS A CA 1
ATOM 719 C C . LYS A 1 88 ? 8.950 5.609 -5.124 1.00 91.31 88 LYS A C 1
ATOM 721 O O . LYS A 1 88 ? 8.289 4.629 -4.791 1.00 91.31 88 LYS A O 1
ATOM 726 N N . LYS A 1 89 ? 10.275 5.573 -5.263 1.00 92.06 89 LYS A N 1
ATOM 727 C CA . LYS A 1 89 ? 11.078 4.402 -4.889 1.00 92.06 89 LYS A CA 1
ATOM 728 C C . LYS A 1 89 ? 11.016 4.221 -3.363 1.00 92.06 89 LYS A C 1
ATOM 730 O O . LYS A 1 89 ? 11.201 5.194 -2.631 1.00 92.06 89 LYS A O 1
ATOM 735 N N . TYR A 1 90 ? 10.702 3.012 -2.902 1.00 88.00 90 TYR A N 1
ATOM 736 C CA . TYR A 1 90 ? 10.740 2.626 -1.487 1.00 88.00 90 TYR A CA 1
ATOM 737 C C . TYR A 1 90 ? 12.041 1.890 -1.169 1.00 88.00 90 TYR A C 1
ATOM 739 O O . TYR A 1 90 ? 12.804 2.333 -0.316 1.00 88.00 90 TYR A O 1
ATOM 747 N N . ASP A 1 91 ? 12.303 0.815 -1.911 1.00 88.25 91 ASP A N 1
ATOM 748 C CA . ASP A 1 91 ? 13.531 0.022 -1.865 1.00 88.25 91 ASP A CA 1
ATOM 749 C C . ASP A 1 91 ? 14.007 -0.277 -3.296 1.00 88.25 91 ASP A C 1
ATOM 751 O O . ASP A 1 91 ? 13.511 0.318 -4.254 1.00 88.25 91 ASP A O 1
ATOM 755 N N . ASP A 1 92 ? 14.984 -1.167 -3.460 1.00 85.88 92 ASP A N 1
ATOM 756 C CA . ASP A 1 92 ? 15.579 -1.480 -4.762 1.00 85.88 92 ASP A CA 1
ATOM 757 C C . ASP A 1 92 ? 14.607 -2.015 -5.811 1.00 85.88 92 ASP A C 1
ATOM 759 O O . ASP A 1 92 ? 14.810 -1.760 -6.998 1.00 85.88 92 ASP A O 1
ATOM 763 N N . THR A 1 93 ? 13.532 -2.671 -5.386 1.00 82.38 93 THR A N 1
ATOM 764 C CA . THR A 1 93 ? 12.580 -3.356 -6.275 1.00 82.38 93 THR A CA 1
ATOM 765 C C . THR A 1 93 ? 11.146 -2.851 -6.123 1.00 82.38 93 THR A C 1
ATOM 767 O O . THR A 1 93 ? 10.283 -3.173 -6.939 1.00 82.38 93 THR A O 1
ATOM 770 N N . THR A 1 94 ? 10.877 -2.035 -5.104 1.00 86.31 94 THR A N 1
ATOM 771 C CA . THR A 1 94 ? 9.529 -1.638 -4.703 1.00 86.31 94 THR A CA 1
ATOM 772 C C . THR A 1 94 ? 9.320 -0.145 -4.886 1.00 86.31 94 THR A C 1
ATOM 774 O O . THR A 1 94 ? 10.055 0.693 -4.359 1.00 86.31 94 THR A O 1
ATOM 777 N N . TYR A 1 95 ? 8.243 0.191 -5.584 1.00 89.06 95 TYR A N 1
ATOM 778 C CA . TYR A 1 95 ? 7.782 1.550 -5.814 1.00 89.06 95 TYR A CA 1
ATOM 779 C C . TYR A 1 95 ? 6.379 1.715 -5.243 1.00 89.06 95 TYR A C 1
ATOM 781 O O . TYR A 1 95 ? 5.601 0.761 -5.216 1.00 89.06 95 TYR A O 1
ATOM 789 N N . TYR A 1 96 ? 6.030 2.922 -4.802 1.00 89.50 96 TYR A N 1
ATOM 790 C CA . TYR A 1 96 ? 4.709 3.191 -4.246 1.00 89.50 96 TYR A CA 1
ATOM 791 C C . TYR A 1 96 ? 4.124 4.536 -4.668 1.00 89.50 96 TYR A C 1
ATOM 793 O O . TYR A 1 96 ? 4.838 5.510 -4.906 1.00 89.50 96 TYR A O 1
ATOM 801 N N . GLU A 1 97 ? 2.799 4.602 -4.678 1.00 88.06 97 GLU A N 1
ATOM 802 C CA . GLU A 1 97 ? 2.018 5.821 -4.865 1.00 88.06 97 GLU A CA 1
ATOM 803 C C . GLU A 1 97 ? 0.968 5.915 -3.751 1.00 88.06 97 GLU A C 1
ATOM 805 O O . GLU A 1 97 ? 0.317 4.929 -3.397 1.00 88.06 97 GLU A O 1
ATOM 810 N N . LYS A 1 98 ? 0.805 7.105 -3.167 1.00 88.19 98 LYS A N 1
ATOM 811 C CA . LYS A 1 98 ? -0.260 7.364 -2.190 1.00 88.19 98 LYS A CA 1
ATOM 812 C C . LYS A 1 98 ? -1.505 7.802 -2.953 1.00 88.19 98 LYS A C 1
ATOM 814 O O . LYS A 1 98 ? -1.468 8.833 -3.612 1.00 88.19 98 LYS A O 1
ATOM 819 N N . LEU A 1 99 ? -2.597 7.062 -2.804 1.00 83.38 99 LEU A N 1
ATOM 820 C CA . LEU A 1 99 ? -3.864 7.320 -3.503 1.00 83.38 99 LEU A CA 1
ATOM 821 C C . LEU A 1 99 ? -4.841 8.187 -2.692 1.00 83.38 99 LEU A C 1
ATOM 823 O O . LEU A 1 99 ? -5.945 8.495 -3.139 1.00 83.38 99 LEU A O 1
ATOM 827 N N . GLY A 1 100 ? -4.426 8.579 -1.487 1.00 82.12 100 GLY A N 1
ATOM 828 C CA . GLY A 1 100 ? -5.207 9.396 -0.569 1.00 82.12 100 GLY A CA 1
ATOM 829 C C . GLY A 1 100 ? -5.944 8.576 0.484 1.00 82.12 100 GLY A C 1
ATOM 830 O O . GLY A 1 100 ? -5.605 7.421 0.764 1.00 82.12 100 GLY A O 1
ATOM 831 N N . THR A 1 101 ? -6.931 9.224 1.098 1.00 83.00 101 THR A N 1
ATOM 832 C CA . THR A 1 101 ? -7.773 8.651 2.146 1.00 83.00 101 THR A CA 1
ATOM 833 C C . THR A 1 101 ? -9.220 8.661 1.672 1.00 83.00 101 THR A C 1
ATOM 835 O O . THR A 1 101 ? -9.721 9.724 1.31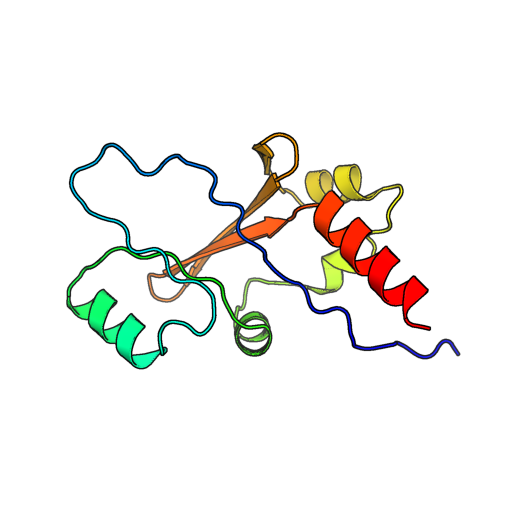4 1.00 83.00 101 THR A O 1
ATOM 838 N N . VAL A 1 102 ? -9.886 7.509 1.696 1.00 80.12 102 VAL A N 1
ATOM 839 C CA . VAL A 1 102 ? -11.320 7.363 1.388 1.00 80.12 102 VAL A CA 1
ATOM 840 C C . VAL A 1 102 ? -11.967 6.648 2.568 1.00 80.12 102 VAL A C 1
ATOM 842 O O . VAL A 1 102 ? -11.410 5.668 3.057 1.00 80.12 102 VAL A O 1
ATOM 845 N N . ASP A 1 103 ? -13.073 7.182 3.088 1.00 81.31 103 ASP A N 1
ATOM 846 C CA . ASP A 1 103 ? -13.798 6.639 4.251 1.00 81.31 103 ASP A CA 1
ATOM 847 C C . ASP A 1 103 ? -12.902 6.339 5.469 1.00 81.31 103 ASP A C 1
ATOM 849 O O . ASP A 1 103 ? -13.052 5.344 6.173 1.00 81.31 103 ASP A O 1
ATOM 853 N N . GLY A 1 104 ? -11.902 7.196 5.707 1.00 81.19 104 GLY A N 1
ATOM 854 C CA . GLY A 1 104 ? -10.938 7.035 6.801 1.00 81.19 104 GLY A CA 1
ATOM 855 C C . GLY A 1 104 ? -9.851 5.977 6.562 1.00 81.19 104 GLY A C 1
ATOM 856 O O . GLY A 1 104 ? -8.945 5.844 7.389 1.00 81.19 104 GLY A O 1
ATOM 857 N N . ARG A 1 105 ? -9.872 5.272 5.425 1.00 85.06 105 ARG A N 1
ATOM 858 C CA . ARG A 1 105 ? -8.849 4.300 5.014 1.00 85.06 105 ARG A CA 1
ATOM 859 C C . ARG A 1 105 ? -7.820 4.950 4.104 1.00 85.06 105 ARG A C 1
ATOM 861 O O . ARG A 1 105 ? -8.166 5.653 3.162 1.00 85.06 105 ARG A O 1
ATOM 868 N N . ARG A 1 106 ? -6.536 4.707 4.380 1.00 87.94 106 ARG A N 1
ATOM 869 C CA . ARG A 1 106 ? -5.424 5.186 3.546 1.00 87.94 106 ARG A CA 1
ATOM 870 C C . ARG A 1 106 ? -5.060 4.132 2.517 1.00 87.94 106 ARG A C 1
ATOM 872 O O . ARG A 1 106 ? -4.767 2.998 2.889 1.00 87.94 106 ARG A O 1
ATOM 879 N N . TYR A 1 107 ? -4.993 4.540 1.258 1.00 86.44 107 TYR A N 1
ATOM 880 C CA . TYR A 1 107 ? -4.670 3.654 0.149 1.00 86.44 107 TYR A CA 1
ATOM 881 C C . TYR A 1 107 ? -3.268 3.942 -0.380 1.00 86.44 107 TYR A C 1
ATOM 883 O O . TYR A 1 107 ? -2.898 5.087 -0.662 1.00 86.44 107 TYR A O 1
ATOM 891 N N . VAL A 1 108 ? -2.480 2.877 -0.503 1.00 88.00 108 VAL A N 1
ATOM 892 C CA . VAL A 1 108 ? -1.136 2.906 -1.076 1.00 88.00 108 VAL A CA 1
ATOM 893 C C . VAL A 1 108 ? -1.078 1.840 -2.153 1.00 88.00 108 VAL A C 1
ATOM 895 O O . VAL A 1 108 ? -1.316 0.665 -1.878 1.00 88.00 108 VAL A O 1
ATOM 898 N N . MET A 1 109 ? -0.766 2.255 -3.375 1.00 86.81 109 MET A N 1
ATOM 899 C CA . MET A 1 109 ? -0.499 1.331 -4.465 1.00 86.81 109 MET A CA 1
ATOM 900 C C . MET A 1 109 ? 0.979 0.975 -4.450 1.00 86.81 109 MET A C 1
ATOM 902 O O . MET A 1 109 ? 1.824 1.865 -4.376 1.00 86.81 109 MET A O 1
ATOM 906 N N . ILE A 1 110 ? 1.276 -0.320 -4.523 1.00 86.69 110 ILE A N 1
ATOM 907 C CA . ILE A 1 110 ? 2.640 -0.840 -4.595 1.00 86.69 110 ILE A CA 1
ATOM 908 C C . ILE A 1 110 ? 2.870 -1.461 -5.963 1.00 86.69 110 ILE A C 1
ATOM 910 O O . ILE A 1 110 ? 2.025 -2.195 -6.473 1.00 86.69 110 ILE A O 1
ATOM 914 N N . PHE A 1 111 ? 4.032 -1.175 -6.536 1.00 85.50 111 PHE A N 1
ATOM 915 C CA . PHE A 1 111 ? 4.463 -1.702 -7.814 1.00 85.50 111 PHE A CA 1
ATOM 916 C C . PHE A 1 111 ? 5.866 -2.297 -7.692 1.00 85.50 111 PHE A C 1
ATOM 918 O O . PHE A 1 111 ? 6.802 -1.613 -7.280 1.00 85.50 111 PHE A O 1
ATOM 925 N N . ASN A 1 112 ? 6.002 -3.568 -8.070 1.00 87.12 112 ASN A N 1
ATOM 926 C CA . ASN A 1 112 ? 7.282 -4.260 -8.162 1.00 87.12 112 ASN A CA 1
ATOM 927 C C . ASN A 1 112 ? 7.513 -4.694 -9.625 1.00 87.12 112 ASN A C 1
ATOM 929 O O . ASN A 1 112 ? 6.826 -5.609 -10.098 1.00 87.12 112 ASN A O 1
ATOM 933 N N . PRO A 1 113 ? 8.442 -4.039 -10.352 1.00 81.75 113 PRO A N 1
ATOM 934 C CA . PRO A 1 113 ? 8.723 -4.350 -11.749 1.00 81.75 113 PRO A CA 1
ATOM 935 C C . PRO A 1 113 ? 9.155 -5.800 -11.981 1.00 81.75 113 PRO A C 1
ATOM 937 O O . PRO A 1 113 ? 8.689 -6.447 -12.918 1.00 81.75 113 PRO A O 1
ATOM 940 N N . GLU A 1 114 ? 10.010 -6.333 -11.108 1.00 82.00 114 GLU A N 1
ATOM 941 C CA . GLU A 1 114 ? 10.550 -7.688 -11.238 1.00 82.00 114 GLU A CA 1
ATOM 942 C C . GLU A 1 114 ? 9.453 -8.740 -11.095 1.00 82.00 114 GLU A C 1
ATOM 944 O O . GLU A 1 114 ? 9.394 -9.695 -11.873 1.00 82.00 114 GLU A O 1
ATOM 949 N N . MET A 1 115 ? 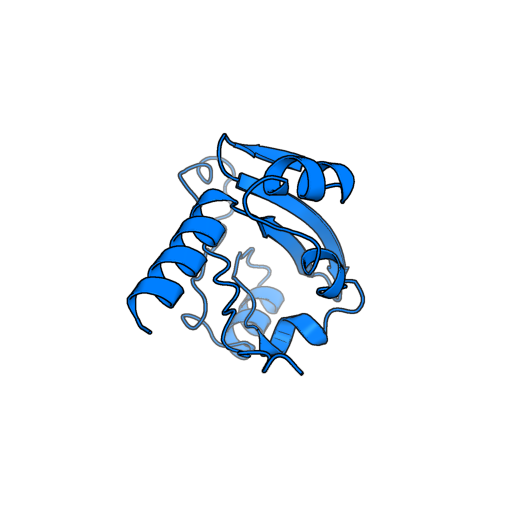8.527 -8.533 -10.156 1.00 80.88 115 MET A N 1
ATOM 950 C CA . MET A 1 115 ? 7.375 -9.417 -9.988 1.00 80.88 115 MET A CA 1
ATOM 951 C C . MET A 1 115 ? 6.457 -9.412 -11.207 1.00 80.88 115 MET A C 1
ATOM 953 O O . MET A 1 115 ? 5.963 -10.470 -11.599 1.00 80.88 115 MET A O 1
ATOM 957 N N . LEU A 1 116 ? 6.240 -8.249 -11.827 1.00 77.62 116 LEU A N 1
ATOM 958 C CA . LEU A 1 116 ? 5.432 -8.154 -13.040 1.00 77.62 116 LEU A CA 1
ATOM 959 C C . LEU A 1 116 ? 6.108 -8.863 -14.224 1.00 77.62 116 LEU A C 1
ATOM 961 O O . LEU A 1 116 ? 5.443 -9.596 -14.958 1.00 77.62 116 LEU A O 1
ATOM 965 N N . ILE A 1 117 ? 7.424 -8.694 -14.391 1.00 77.44 117 ILE A N 1
ATOM 966 C CA . ILE A 1 117 ? 8.209 -9.410 -15.411 1.00 77.44 117 ILE A CA 1
ATOM 967 C C . ILE A 1 117 ? 8.131 -10.924 -15.175 1.00 77.44 117 ILE A C 1
ATOM 969 O O . ILE A 1 117 ? 7.848 -11.679 -16.106 1.00 77.44 117 ILE A O 1
ATOM 973 N N . GLY A 1 118 ? 8.324 -11.373 -13.932 1.00 77.31 118 GLY A N 1
ATOM 974 C CA . GLY A 1 118 ? 8.215 -12.785 -13.560 1.00 77.31 118 GLY A CA 1
ATOM 975 C C . GLY A 1 118 ? 6.844 -13.377 -13.896 1.00 77.31 118 GLY A C 1
ATOM 976 O O . GLY A 1 118 ? 6.764 -14.441 -14.510 1.00 77.31 118 GLY A O 1
ATOM 977 N N . GLN A 1 119 ? 5.762 -12.656 -13.586 1.00 73.81 119 GLN A N 1
ATOM 978 C CA . GLN A 1 119 ? 4.395 -13.070 -13.926 1.00 73.81 119 GLN A CA 1
ATOM 979 C C . GLN A 1 119 ? 4.184 -13.182 -15.440 1.00 73.81 119 GLN A C 1
ATOM 981 O O . GLN A 1 119 ? 3.643 -14.184 -15.911 1.00 73.81 119 GLN A O 1
ATOM 986 N N . ARG A 1 120 ? 4.651 -12.198 -16.218 1.00 73.75 120 ARG A N 1
ATOM 987 C CA . ARG A 1 120 ? 4.542 -12.214 -17.686 1.00 73.75 120 ARG A CA 1
ATOM 988 C C . ARG A 1 120 ? 5.295 -13.389 -18.308 1.00 73.75 120 ARG A C 1
ATOM 990 O O . ARG A 1 120 ? 4.771 -14.004 -19.232 1.00 73.75 120 ARG A O 1
ATOM 997 N N . LYS A 1 121 ? 6.480 -13.725 -17.792 1.00 77.31 121 LYS A N 1
ATOM 998 C CA . LYS A 1 121 ? 7.254 -14.895 -18.239 1.00 77.31 121 LYS A CA 1
ATOM 999 C C . LYS A 1 121 ? 6.530 -16.200 -17.920 1.00 77.31 121 LYS A C 1
ATOM 1001 O O . LYS A 1 121 ? 6.256 -16.962 -18.836 1.00 77.31 121 LYS A O 1
ATOM 1006 N N . SER A 1 122 ? 6.075 -16.377 -16.675 1.00 70.88 122 SER A N 1
ATOM 1007 C CA . SER A 1 122 ? 5.323 -17.581 -16.288 1.00 70.88 122 SER A CA 1
ATOM 1008 C C . SER A 1 122 ? 4.045 -17.795 -17.104 1.00 70.88 122 SER A C 1
ATOM 1010 O O . SER A 1 122 ? 3.645 -18.929 -17.328 1.00 70.88 122 SER A O 1
ATOM 1012 N N . HIS A 1 123 ? 3.407 -16.715 -17.570 1.00 63.56 123 HIS A N 1
ATOM 1013 C CA . HIS A 1 123 ? 2.215 -16.812 -18.408 1.00 63.56 123 HIS A CA 1
ATOM 1014 C C . HIS A 1 123 ? 2.542 -17.212 -19.852 1.00 63.56 123 HIS A C 1
ATOM 1016 O O . HIS A 1 123 ? 1.734 -17.885 -20.479 1.00 63.56 123 HIS A O 1
ATOM 1022 N N . LYS A 1 124 ? 3.714 -16.822 -20.372 1.00 62.81 124 LYS A N 1
ATOM 1023 C CA . LYS A 1 124 ? 4.192 -17.243 -21.697 1.00 62.81 124 LYS A CA 1
ATOM 1024 C C . LYS A 1 124 ? 4.614 -18.712 -21.715 1.00 62.81 124 LYS A C 1
ATOM 1026 O O . LYS A 1 124 ? 4.371 -19.371 -22.709 1.00 62.81 124 LYS A O 1
ATOM 1031 N N . ASP A 1 125 ? 5.185 -19.215 -20.622 1.00 59.22 125 ASP A N 1
ATOM 1032 C CA . ASP A 1 125 ? 5.634 -20.614 -20.516 1.00 59.22 125 ASP A CA 1
ATOM 1033 C C . ASP A 1 125 ? 4.475 -21.615 -20.304 1.00 59.22 125 ASP A C 1
ATOM 1035 O O . ASP A 1 125 ? 4.672 -22.825 -20.373 1.00 59.22 125 ASP A O 1
ATOM 1039 N N . LEU A 1 126 ? 3.265 -21.116 -20.023 1.00 52.97 126 LEU A N 1
ATOM 1040 C CA . LEU A 1 126 ? 2.036 -21.904 -19.851 1.00 52.97 126 LEU A CA 1
ATOM 1041 C C . LEU A 1 126 ? 1.184 -21.997 -21.135 1.00 52.97 126 LEU A C 1
ATOM 1043 O O . LEU A 1 126 ? 0.103 -22.588 -21.081 1.00 52.97 126 LEU A O 1
ATOM 1047 N N . ILE A 1 127 ? 1.636 -21.408 -22.251 1.00 44.06 127 ILE A N 1
ATOM 1048 C CA . ILE A 1 127 ? 0.945 -21.384 -23.555 1.00 44.06 127 ILE A CA 1
ATOM 1049 C C . ILE A 1 127 ? 1.774 -22.127 -24.601 1.00 44.06 127 ILE A C 1
ATOM 1051 O O . ILE A 1 127 ? 2.988 -21.849 -24.695 1.00 44.06 127 ILE A O 1
#